Protein AF-A0A2M9GSZ1-F1 (afdb_monomer_lite)

Organism: NCBI:txid72557

Structure (mmCIF, N/CA/C/O backbone):
data_AF-A0A2M9GSZ1-F1
#
_entry.id   AF-A0A2M9GSZ1-F1
#
loop_
_atom_site.group_PDB
_atom_site.id
_atom_site.type_symbol
_atom_site.label_atom_id
_atom_site.label_alt_id
_atom_site.label_comp_id
_atom_site.label_asym_id
_atom_site.label_entity_id
_atom_site.label_seq_id
_atom_site.pdbx_PDB_ins_code
_atom_site.Cartn_x
_atom_site.Cartn_y
_atom_site.Cartn_z
_atom_site.occupancy
_atom_site.B_iso_or_equiv
_atom_site.auth_seq_id
_atom_site.auth_comp_id
_atom_site.auth_asym_id
_atom_site.auth_atom_id
_atom_site.pdbx_PDB_model_num
ATOM 1 N N . MET A 1 1 ? -16.065 5.382 13.866 1.00 70.31 1 MET A N 1
ATOM 2 C CA . MET A 1 1 ? -15.798 4.314 12.880 1.00 70.31 1 MET A CA 1
ATOM 3 C C . MET A 1 1 ? -14.306 4.330 12.601 1.00 70.31 1 MET A C 1
ATOM 5 O O . MET A 1 1 ? -13.770 5.418 12.444 1.00 70.31 1 MET A O 1
ATOM 9 N N . GLN A 1 2 ? -13.628 3.184 12.660 1.00 78.94 2 GLN A N 1
ATOM 10 C CA . GLN A 1 2 ? -12.196 3.101 12.352 1.00 78.94 2 GLN A CA 1
ATOM 11 C C . GLN A 1 2 ? -12.031 3.042 10.832 1.00 78.94 2 GLN A C 1
ATOM 13 O O . GLN A 1 2 ? -12.595 2.134 10.221 1.00 78.94 2 GLN A O 1
ATOM 18 N N . LYS A 1 3 ? -11.294 3.995 10.248 1.00 86.62 3 LYS A N 1
ATOM 19 C CA . LYS A 1 3 ? -11.018 4.011 8.807 1.00 86.62 3 LYS A CA 1
ATOM 20 C C . LYS A 1 3 ? -10.057 2.890 8.416 1.00 86.62 3 LYS A C 1
ATOM 22 O O . LYS A 1 3 ? -9.221 2.465 9.221 1.00 86.62 3 LYS A O 1
ATOM 27 N N . ARG A 1 4 ? -10.163 2.418 7.181 1.00 89.75 4 ARG A N 1
ATOM 28 C CA . ARG A 1 4 ? -9.356 1.342 6.608 1.00 89.75 4 ARG A CA 1
ATOM 29 C C . ARG A 1 4 ? -8.845 1.747 5.239 1.00 89.75 4 ARG A C 1
ATOM 31 O O . ARG A 1 4 ? -9.576 2.321 4.441 1.00 89.75 4 ARG A O 1
ATOM 38 N N . LEU A 1 5 ? -7.590 1.425 4.956 1.00 90.50 5 LEU A N 1
ATOM 39 C CA . LEU A 1 5 ? -7.041 1.516 3.615 1.00 90.50 5 LEU A CA 1
ATOM 40 C C . LEU A 1 5 ? -7.282 0.185 2.913 1.00 90.50 5 LEU A C 1
ATOM 42 O O . LEU A 1 5 ? -6.888 -0.865 3.417 1.00 90.50 5 LEU A O 1
ATOM 46 N N . ILE A 1 6 ? -7.894 0.242 1.743 1.00 91.75 6 ILE A N 1
ATOM 47 C CA . ILE A 1 6 ? -8.118 -0.904 0.876 1.00 91.75 6 ILE A CA 1
ATOM 48 C C . ILE A 1 6 ? -7.259 -0.710 -0.365 1.00 91.75 6 ILE A C 1
ATOM 50 O O . ILE A 1 6 ? -7.305 0.344 -0.997 1.00 91.75 6 ILE A O 1
ATOM 54 N N . CYS A 1 7 ? -6.470 -1.715 -0.722 1.00 92.06 7 CYS A N 1
ATOM 55 C CA . CYS A 1 7 ? -5.724 -1.729 -1.976 1.00 92.06 7 CYS A CA 1
ATOM 56 C C . CYS A 1 7 ? -5.614 -3.153 -2.522 1.00 92.06 7 CYS A C 1
ATOM 58 O O . CYS A 1 7 ? -5.791 -4.130 -1.798 1.00 92.06 7 CYS A O 1
ATOM 60 N N . LYS A 1 8 ? -5.323 -3.288 -3.815 1.00 91.00 8 LYS A N 1
ATOM 61 C CA . LYS A 1 8 ? -4.997 -4.571 -4.438 1.00 91.00 8 LYS A CA 1
ATOM 62 C C . LYS A 1 8 ? -3.498 -4.696 -4.624 1.00 91.00 8 LYS A C 1
ATOM 64 O O . LYS A 1 8 ? -2.922 -3.832 -5.269 1.00 91.00 8 LYS A O 1
ATOM 69 N N . ILE A 1 9 ? -2.896 -5.783 -4.156 1.00 89.12 9 ILE A N 1
ATOM 70 C CA . ILE A 1 9 ? -1.481 -6.117 -4.357 1.00 89.12 9 ILE A CA 1
ATOM 71 C C . ILE A 1 9 ? -1.427 -7.377 -5.217 1.00 89.12 9 ILE A C 1
ATOM 73 O O . ILE A 1 9 ? -2.007 -8.400 -4.861 1.00 89.12 9 ILE A O 1
ATOM 77 N N . ALA A 1 10 ? -0.793 -7.303 -6.389 1.00 86.69 10 ALA A N 1
ATOM 78 C CA . ALA A 1 10 ? -0.746 -8.412 -7.349 1.00 86.69 10 ALA A CA 1
ATOM 79 C C . ALA A 1 10 ? -2.134 -9.013 -7.688 1.00 86.69 10 ALA A C 1
ATOM 81 O O . ALA A 1 10 ? -2.253 -10.198 -7.992 1.00 86.69 10 ALA A O 1
ATOM 82 N N . GLY A 1 11 ? -3.184 -8.182 -7.657 1.00 85.94 11 GLY A N 1
ATOM 83 C CA . GLY A 1 11 ? -4.571 -8.576 -7.934 1.00 85.94 11 GLY A CA 1
ATOM 84 C C . GLY A 1 11 ? -5.362 -9.094 -6.725 1.00 85.94 11 GLY A C 1
ATOM 85 O O . GLY A 1 11 ? -6.558 -9.340 -6.862 1.00 85.94 11 GLY A O 1
ATOM 86 N N . ILE A 1 12 ? -4.737 -9.217 -5.552 1.00 88.06 12 ILE A N 1
ATOM 87 C CA . ILE A 1 12 ? -5.377 -9.654 -4.305 1.00 88.06 12 ILE A CA 1
ATOM 88 C C . ILE A 1 12 ? -5.765 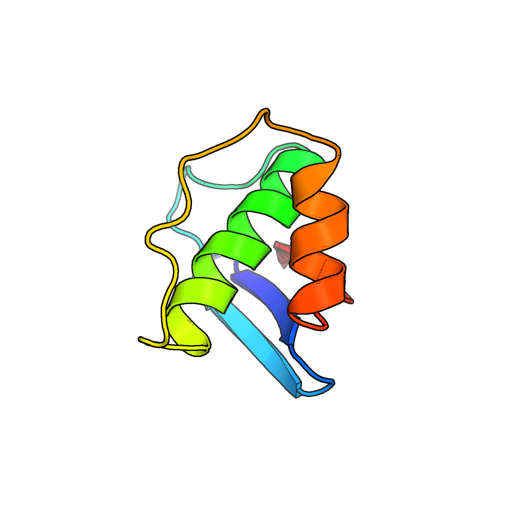-8.425 -3.487 1.00 88.06 12 ILE A C 1
ATOM 90 O O . ILE A 1 12 ? -4.942 -7.536 -3.303 1.00 88.06 12 ILE A O 1
ATOM 94 N N . SER A 1 13 ? -7.005 -8.358 -2.998 1.00 90.38 13 SER A N 1
ATOM 95 C CA . SER A 1 13 ? -7.457 -7.263 -2.131 1.00 90.38 13 SER A CA 1
ATOM 96 C C . SER A 1 13 ? -6.905 -7.409 -0.713 1.00 90.38 13 SER A C 1
ATOM 98 O O . SER A 1 13 ? -7.036 -8.468 -0.101 1.00 90.38 13 SER A O 1
ATOM 100 N N . HIS A 1 14 ? -6.356 -6.322 -0.182 1.00 88.25 14 HIS A N 1
ATOM 101 C CA . HIS A 1 14 ? -5.875 -6.194 1.185 1.00 88.25 14 HIS A CA 1
ATOM 102 C C . HIS A 1 14 ? -6.580 -5.031 1.882 1.00 88.25 14 HIS A C 1
ATOM 104 O O . HIS A 1 14 ? -6.770 -3.965 1.294 1.00 88.25 14 HIS A O 1
ATOM 110 N N . GLU A 1 15 ? -6.946 -5.249 3.143 1.00 90.88 15 GLU A N 1
ATOM 111 C CA . GLU A 1 15 ? -7.511 -4.233 4.027 1.00 90.88 15 GLU A CA 1
ATOM 112 C C . GLU A 1 15 ? -6.555 -3.994 5.191 1.00 90.88 15 GLU A C 1
ATOM 114 O O . GLU A 1 15 ? -6.157 -4.932 5.886 1.00 90.88 15 GLU A O 1
ATOM 119 N N . PHE A 1 16 ? -6.225 -2.731 5.429 1.00 88.19 16 PHE A N 1
ATOM 120 C CA . PHE A 1 16 ? -5.344 -2.319 6.507 1.00 88.19 16 PHE A CA 1
ATOM 121 C C . PHE A 1 16 ? -6.058 -1.329 7.423 1.00 88.19 16 PHE A C 1
ATOM 123 O O . PHE A 1 16 ? -6.612 -0.338 6.937 1.00 88.19 16 PHE A O 1
ATOM 130 N N . PRO A 1 17 ? -6.054 -1.548 8.745 1.00 88.50 17 PRO A N 1
ATOM 131 C CA . PRO A 1 17 ? -6.591 -0.567 9.676 1.00 88.50 17 PRO A CA 1
ATOM 132 C C . PRO A 1 17 ? -5.733 0.706 9.652 1.00 88.50 17 PRO A C 1
ATOM 134 O O . PRO A 1 17 ? -4.509 0.631 9.748 1.00 88.50 17 PRO A O 1
ATOM 137 N N . ILE A 1 18 ? -6.371 1.876 9.555 1.00 85.25 18 ILE A N 1
ATOM 138 C CA . ILE A 1 18 ? -5.691 3.171 9.673 1.00 85.25 18 ILE A CA 1
ATOM 139 C C . ILE A 1 18 ? -5.772 3.628 11.130 1.00 85.25 18 ILE A C 1
ATOM 141 O O . ILE A 1 18 ? -6.834 3.584 11.761 1.00 85.25 18 ILE A O 1
ATOM 145 N N . GLU A 1 19 ? -4.640 4.067 11.678 1.00 83.25 19 GLU A N 1
ATOM 146 C CA . GLU A 1 19 ? -4.608 4.669 13.009 1.00 83.25 19 GLU A CA 1
ATOM 147 C C . GLU A 1 19 ? -5.361 6.012 13.019 1.00 83.25 19 GLU A C 1
ATOM 149 O O . GLU A 1 19 ? -5.204 6.817 12.093 1.00 83.25 19 GLU A O 1
ATOM 154 N N . PRO A 1 20 ? -6.145 6.309 14.071 1.00 80.69 20 PRO A N 1
ATOM 155 C CA . PRO A 1 20 ? -6.808 7.602 14.208 1.00 80.69 20 PRO A CA 1
ATOM 156 C C . PRO A 1 20 ? -5.803 8.760 14.110 1.00 80.69 20 PRO A C 1
ATOM 158 O O . PRO A 1 20 ? -4.826 8.805 14.855 1.00 80.69 20 PRO A O 1
ATOM 161 N N . GLY A 1 21 ? -6.039 9.700 13.191 1.00 80.44 21 GLY A N 1
ATOM 162 C CA . GLY A 1 21 ? -5.165 10.860 12.968 1.00 80.44 21 GLY A CA 1
ATOM 163 C C . GLY A 1 21 ? -4.021 10.652 11.966 1.00 80.44 21 GLY A C 1
ATOM 164 O O . GLY A 1 21 ? -3.356 11.623 11.623 1.00 80.44 21 GLY A O 1
ATOM 165 N N . LYS A 1 22 ? -3.819 9.434 11.441 1.00 80.62 22 LYS A N 1
ATOM 166 C CA . LYS A 1 22 ? -2.917 9.156 10.300 1.00 80.62 22 LYS A CA 1
ATOM 167 C C . LYS A 1 22 ? -3.671 8.981 8.985 1.00 80.62 22 LYS A C 1
ATOM 169 O O . LYS A 1 22 ? -3.262 8.246 8.090 1.00 80.62 22 LYS A O 1
ATOM 174 N N . GLU A 1 23 ? -4.818 9.630 8.893 1.00 83.69 23 GLU A N 1
ATOM 175 C CA . GLU A 1 23 ? -5.667 9.549 7.721 1.00 83.69 23 GLU A CA 1
ATOM 176 C C . GLU A 1 23 ? -4.985 10.303 6.573 1.00 83.69 23 GLU A C 1
ATOM 178 O O . GLU A 1 23 ? -4.624 11.469 6.733 1.00 83.69 23 GLU A O 1
ATOM 183 N N . PRO A 1 24 ? -4.769 9.668 5.414 1.00 85.25 24 PRO A N 1
ATOM 184 C CA . PRO A 1 24 ? -4.160 10.358 4.293 1.00 85.25 24 PRO A CA 1
ATOM 185 C C . PRO A 1 24 ? -5.110 11.452 3.790 1.00 85.25 24 PRO A C 1
ATOM 187 O O . PRO A 1 24 ? -6.251 11.185 3.418 1.00 85.25 24 PRO A O 1
ATOM 190 N N . HIS A 1 25 ? -4.630 12.696 3.780 1.00 85.00 25 HIS A N 1
ATOM 191 C CA . HIS A 1 25 ? -5.401 13.871 3.353 1.00 85.00 25 HIS A CA 1
ATOM 192 C C . HIS A 1 25 ? -5.152 14.265 1.887 1.00 85.00 25 HIS A C 1
ATOM 194 O O . HIS A 1 25 ? -5.638 15.297 1.429 1.00 85.00 25 HIS A O 1
ATOM 200 N N . SER A 1 26 ? -4.380 13.467 1.147 1.00 87.12 26 SER A N 1
ATOM 201 C CA . SER A 1 26 ? -4.087 13.673 -0.272 1.00 87.12 26 SER A CA 1
ATOM 202 C C . SER A 1 26 ? -3.934 12.340 -1.002 1.00 87.12 26 SER A C 1
ATOM 204 O O . SER A 1 26 ? -3.616 11.317 -0.388 1.00 87.12 26 SER A O 1
ATOM 206 N N . ASP A 1 27 ? -4.106 12.356 -2.325 1.00 86.00 27 ASP A N 1
ATOM 207 C CA . ASP A 1 27 ? -3.897 11.177 -3.175 1.00 86.00 27 ASP A CA 1
ATOM 208 C C . ASP A 1 27 ? -2.471 10.632 -3.056 1.00 86.00 27 ASP A C 1
ATOM 210 O O . ASP A 1 27 ? -2.264 9.418 -3.010 1.00 86.00 27 ASP A O 1
ATOM 214 N N . LEU A 1 28 ? -1.483 11.525 -2.952 1.00 86.19 28 LEU A N 1
ATOM 215 C CA . LEU A 1 28 ? -0.092 11.146 -2.725 1.00 86.19 28 LEU A CA 1
ATOM 216 C C . LEU A 1 28 ? 0.078 10.444 -1.372 1.00 86.19 28 LEU A C 1
ATOM 218 O O . LEU A 1 28 ? 0.709 9.391 -1.319 1.00 86.19 28 LEU A O 1
ATOM 222 N N . ALA A 1 29 ? -0.523 10.973 -0.302 1.00 85.62 29 ALA A N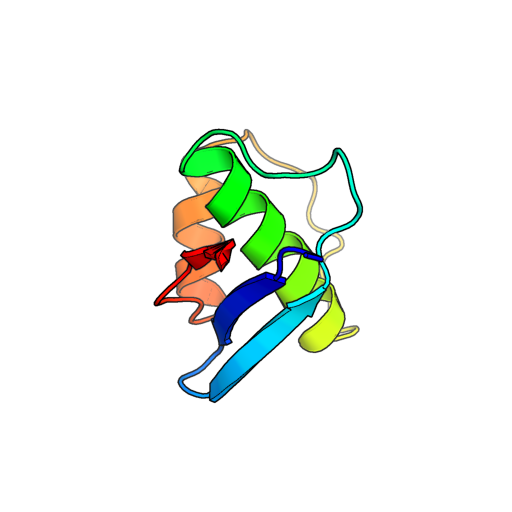 1
ATOM 223 C CA . ALA A 1 29 ? -0.464 10.360 1.023 1.00 85.62 29 ALA A CA 1
ATOM 224 C C . ALA A 1 29 ? -1.161 8.988 1.053 1.00 85.62 29 ALA A C 1
ATOM 226 O O . ALA A 1 29 ? -0.649 8.060 1.674 1.00 85.62 29 ALA A O 1
ATOM 227 N N . MET A 1 30 ? -2.284 8.817 0.339 1.00 88.06 30 MET A N 1
ATOM 228 C CA . MET A 1 30 ? -2.949 7.511 0.195 1.00 88.06 30 MET A CA 1
ATOM 229 C C . MET A 1 30 ? -2.034 6.495 -0.490 1.00 88.06 30 MET A C 1
ATOM 231 O O . MET A 1 30 ? -1.899 5.361 -0.034 1.00 88.06 30 MET A O 1
ATOM 235 N N . ARG A 1 31 ? -1.383 6.912 -1.579 1.00 87.75 31 ARG A N 1
ATOM 236 C CA . ARG A 1 31 ? -0.443 6.086 -2.343 1.00 87.75 31 ARG A CA 1
ATOM 237 C C . ARG A 1 31 ? 0.803 5.717 -1.540 1.00 87.75 31 ARG A C 1
ATOM 239 O O . ARG A 1 31 ? 1.243 4.574 -1.606 1.00 87.75 31 ARG A O 1
ATOM 246 N N . GLN A 1 32 ? 1.345 6.657 -0.770 1.00 86.69 32 GLN A N 1
ATOM 247 C CA . GLN A 1 32 ? 2.471 6.414 0.133 1.00 86.69 32 GLN A CA 1
ATOM 248 C C . GLN A 1 32 ? 2.098 5.422 1.237 1.00 86.69 32 GLN A C 1
ATOM 250 O O . GLN A 1 32 ? 2.814 4.444 1.431 1.00 86.69 32 GLN A O 1
ATOM 255 N N . LEU A 1 33 ? 0.946 5.606 1.884 1.00 85.94 33 LEU A N 1
ATOM 256 C CA . LEU A 1 33 ? 0.465 4.694 2.920 1.00 85.94 33 LEU A CA 1
ATOM 257 C C . LEU A 1 33 ? 0.219 3.279 2.366 1.00 85.94 33 LEU A C 1
ATOM 259 O O . LEU A 1 33 ? 0.615 2.296 2.986 1.00 85.94 33 LEU A O 1
ATOM 263 N N . ALA A 1 34 ? -0.374 3.162 1.172 1.00 87.81 34 ALA A N 1
ATOM 264 C CA . ALA A 1 34 ? -0.557 1.873 0.498 1.00 87.81 34 ALA A CA 1
ATOM 265 C C . ALA A 1 34 ? 0.771 1.171 0.219 1.00 87.81 34 ALA A C 1
ATOM 267 O O . ALA A 1 34 ? 0.860 -0.046 0.354 1.00 87.81 34 ALA A O 1
ATOM 268 N N . LEU A 1 35 ? 1.794 1.936 -0.162 1.00 85.62 35 LEU A N 1
ATOM 269 C CA . LEU A 1 35 ? 3.121 1.407 -0.421 1.00 85.62 35 LEU A CA 1
ATOM 270 C C . LEU A 1 35 ? 3.799 0.925 0.865 1.00 85.62 35 LEU A C 1
ATOM 272 O O . LEU A 1 35 ? 4.352 -0.166 0.861 1.00 85.62 35 LEU A O 1
ATOM 276 N N . GLU A 1 36 ? 3.730 1.692 1.955 1.00 83.44 36 GLU A N 1
ATOM 277 C CA . GLU A 1 36 ? 4.279 1.297 3.263 1.00 83.44 36 GLU A CA 1
ATOM 278 C C . GLU A 1 36 ? 3.629 0.014 3.797 1.00 83.44 36 GLU A C 1
ATOM 280 O O . GLU A 1 36 ? 4.313 -0.896 4.264 1.00 83.44 36 GLU A O 1
ATOM 285 N N . LEU A 1 37 ? 2.305 -0.088 3.686 1.00 79.56 37 LEU A N 1
ATOM 286 C CA . LEU A 1 37 ? 1.556 -1.256 4.146 1.00 79.56 37 LEU A CA 1
ATOM 287 C C . LEU A 1 37 ? 1.780 -2.476 3.248 1.00 79.56 37 LEU A C 1
ATOM 289 O O . LEU A 1 37 ? 1.893 -3.597 3.742 1.00 79.56 37 LEU A O 1
ATOM 293 N N . ALA A 1 38 ? 1.893 -2.269 1.935 1.00 77.19 38 ALA A N 1
ATOM 294 C CA . ALA A 1 38 ? 2.251 -3.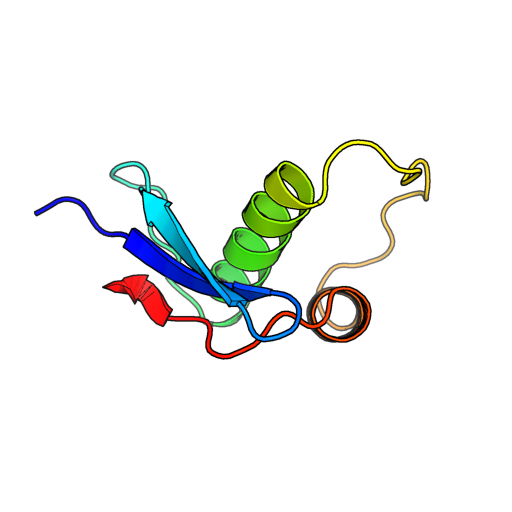330 1.007 1.00 77.19 38 ALA A CA 1
ATOM 295 C C . ALA A 1 38 ? 3.678 -3.839 1.236 1.00 77.19 38 ALA A C 1
ATOM 297 O O . ALA A 1 38 ? 3.894 -5.043 1.161 1.00 77.19 38 ALA A O 1
ATOM 298 N N . ASP A 1 39 ? 4.631 -2.963 1.566 1.00 75.00 39 ASP A N 1
ATOM 299 C CA . ASP A 1 39 ? 6.009 -3.343 1.912 1.00 75.00 39 ASP A CA 1
ATOM 300 C C . ASP A 1 39 ? 6.028 -4.295 3.123 1.00 75.00 39 ASP A C 1
ATOM 302 O O . ASP A 1 39 ? 6.691 -5.334 3.101 1.00 75.00 39 ASP A O 1
ATOM 306 N N . ALA A 1 40 ? 5.200 -4.010 4.136 1.00 70.50 40 ALA A N 1
ATOM 307 C CA . ALA A 1 40 ? 5.031 -4.868 5.309 1.00 70.50 40 ALA A CA 1
ATOM 308 C C . ALA A 1 40 ? 4.394 -6.238 4.990 1.00 70.50 40 ALA A C 1
ATOM 310 O O . ALA A 1 40 ? 4.700 -7.222 5.662 1.00 70.50 40 ALA A O 1
ATOM 311 N N . VAL A 1 41 ? 3.526 -6.324 3.973 1.00 72.69 41 VAL A N 1
ATOM 312 C CA . VAL A 1 41 ? 2.892 -7.585 3.533 1.00 72.69 41 VAL A CA 1
ATOM 313 C C . VAL A 1 41 ? 3.787 -8.397 2.607 1.00 72.69 41 VAL A C 1
ATOM 315 O O . VAL A 1 41 ? 3.804 -9.623 2.688 1.00 72.69 41 VAL A O 1
ATOM 318 N N . ILE A 1 42 ? 4.522 -7.727 1.723 1.00 68.75 42 ILE A N 1
ATOM 319 C CA . ILE A 1 42 ? 5.429 -8.374 0.772 1.00 68.75 42 ILE A CA 1
ATOM 320 C C . ILE A 1 42 ? 6.633 -8.971 1.507 1.00 68.75 42 ILE A C 1
ATOM 322 O O . ILE A 1 42 ? 7.142 -9.988 1.047 1.00 68.75 42 ILE A O 1
ATOM 326 N N . GLY A 1 43 ? 7.017 -8.405 2.659 1.00 58.84 43 GLY A N 1
ATOM 327 C CA . GLY A 1 43 ? 7.866 -9.051 3.654 1.00 58.84 43 GLY A CA 1
ATOM 328 C C . GLY A 1 43 ? 9.259 -9.441 3.148 1.00 58.84 43 GLY A C 1
ATOM 329 O O . GLY A 1 43 ? 9.453 -10.467 2.503 1.00 58.84 43 GLY A O 1
ATOM 330 N N . ASP A 1 44 ? 10.268 -8.678 3.564 1.00 52.00 44 ASP A N 1
ATOM 331 C CA . ASP A 1 44 ? 11.605 -9.231 3.826 1.00 52.00 44 ASP A CA 1
ATOM 332 C C . ASP A 1 44 ? 12.388 -9.794 2.616 1.00 52.00 44 ASP A C 1
ATOM 334 O O . ASP A 1 44 ? 13.142 -10.764 2.715 1.00 52.00 44 ASP A O 1
ATOM 338 N N . ARG A 1 45 ? 12.279 -9.156 1.442 1.00 45.62 45 ARG A N 1
ATOM 339 C CA . ARG A 1 45 ? 13.223 -9.375 0.331 1.00 45.62 45 ARG A CA 1
ATOM 340 C C . ARG A 1 45 ? 13.756 -8.056 -0.235 1.00 45.62 45 ARG A C 1
ATOM 342 O O . ARG A 1 45 ? 13.244 -7.508 -1.201 1.00 45.62 45 ARG A O 1
ATOM 349 N N . ALA A 1 46 ? 14.864 -7.619 0.363 1.00 47.59 46 ALA A N 1
ATOM 350 C CA . ALA A 1 46 ? 15.924 -6.823 -0.262 1.00 47.59 46 ALA A CA 1
ATOM 351 C C . ALA A 1 46 ? 15.587 -5.394 -0.718 1.00 47.59 46 ALA A C 1
ATOM 353 O O . ALA A 1 46 ? 15.624 -5.117 -1.910 1.00 47.59 46 ALA A O 1
ATOM 354 N N . TRP A 1 47 ? 15.387 -4.445 0.201 1.00 49.50 47 TRP A N 1
ATOM 355 C CA . TRP A 1 47 ? 15.408 -3.018 -0.162 1.00 49.50 47 TRP A CA 1
ATOM 356 C C . TRP A 1 47 ? 16.334 -2.205 0.754 1.00 49.50 47 TRP A C 1
ATOM 358 O O . TRP A 1 47 ? 15.926 -1.313 1.485 1.00 49.50 47 TRP A O 1
ATOM 368 N N . SER A 1 48 ? 17.635 -2.491 0.660 1.00 44.97 48 SER A N 1
ATOM 369 C CA . SER A 1 48 ? 18.722 -1.587 1.076 1.00 44.97 48 SER A CA 1
ATOM 370 C C . SER A 1 48 ? 19.093 -0.625 -0.063 1.00 44.97 48 SER A C 1
ATOM 372 O O . SER A 1 48 ? 20.270 -0.377 -0.314 1.00 44.97 48 SER A O 1
ATOM 374 N N . ALA A 1 49 ? 18.108 -0.133 -0.816 1.00 47.72 49 ALA A N 1
ATOM 375 C CA . ALA A 1 49 ? 18.344 0.869 -1.847 1.00 47.72 49 ALA A CA 1
ATOM 376 C C . ALA A 1 49 ? 18.186 2.268 -1.222 1.00 47.72 49 ALA A C 1
ATOM 378 O O . ALA A 1 49 ? 17.183 2.519 -0.546 1.00 47.72 49 ALA A O 1
ATOM 379 N N . PRO A 1 50 ? 19.167 3.174 -1.392 1.00 47.91 50 PRO A N 1
ATOM 380 C CA . PRO A 1 50 ? 19.116 4.513 -0.813 1.00 47.91 50 PRO A CA 1
ATOM 381 C C . PRO A 1 50 ? 17.883 5.255 -1.333 1.00 47.91 50 PRO A C 1
ATOM 383 O O . PRO A 1 50 ? 17.632 5.240 -2.533 1.00 47.91 50 PRO A O 1
ATOM 386 N N . LYS A 1 51 ? 17.130 5.900 -0.428 1.00 52.72 51 LYS A N 1
ATOM 387 C CA . LYS A 1 51 ? 15.957 6.738 -0.742 1.00 52.72 51 LYS A CA 1
ATOM 388 C C . LYS A 1 51 ? 16.301 7.783 -1.823 1.00 52.72 51 LYS A C 1
ATOM 390 O O . LYS A 1 51 ? 17.039 8.718 -1.502 1.00 52.72 51 LYS A O 1
ATOM 395 N N . PRO A 1 52 ? 15.752 7.692 -3.050 1.00 46.69 52 PRO A N 1
ATOM 396 C CA . PRO A 1 52 ? 15.764 8.779 -4.026 1.00 46.69 52 PRO A CA 1
ATOM 397 C C . PRO A 1 52 ? 14.468 9.623 -3.882 1.00 46.69 52 PRO A C 1
ATOM 399 O O . PRO A 1 52 ? 13.594 9.264 -3.087 1.00 46.69 52 PRO A O 1
ATOM 402 N N . PRO A 1 53 ? 14.338 10.777 -4.568 1.00 48.72 53 PRO A N 1
ATOM 403 C CA . PRO A 1 53 ? 13.318 11.795 -4.277 1.00 48.72 53 PRO A CA 1
ATOM 404 C C . PRO A 1 53 ? 11.867 11.383 -4.638 1.00 48.72 53 PRO A C 1
ATOM 406 O O . PRO A 1 53 ? 11.626 10.394 -5.321 1.00 48.72 53 PRO A O 1
ATOM 409 N N . LEU A 1 54 ? 10.894 12.141 -4.112 1.00 65.81 54 LEU A N 1
ATOM 410 C CA . LEU A 1 54 ? 9.710 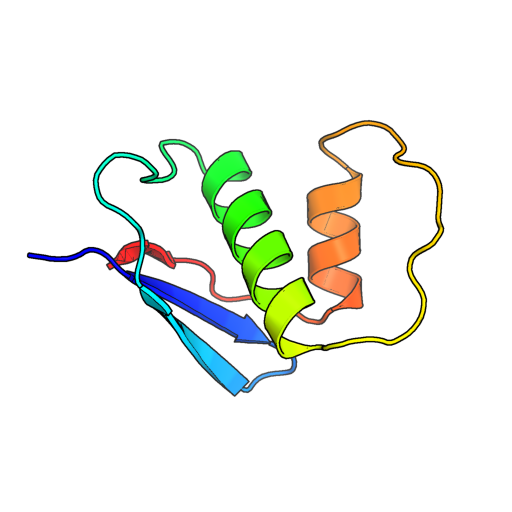11.637 -3.384 1.00 65.81 54 LEU A CA 1
ATOM 411 C C . LEU A 1 54 ? 8.365 11.448 -4.133 1.00 65.81 54 LEU A C 1
ATOM 413 O O . LEU A 1 54 ? 7.436 10.955 -3.496 1.00 65.81 54 LEU A O 1
ATOM 417 N N . GLU A 1 55 ? 8.207 11.773 -5.422 1.00 60.88 55 GLU A N 1
ATOM 418 C CA . GLU A 1 55 ? 6.892 11.652 -6.107 1.00 60.88 55 GLU A CA 1
ATOM 419 C C . GLU A 1 55 ? 6.863 10.650 -7.267 1.00 60.88 55 GLU A C 1
ATOM 421 O O . GLU A 1 55 ? 6.065 9.710 -7.228 1.00 60.88 55 GLU A O 1
ATOM 426 N N . ASP A 1 56 ? 7.759 10.776 -8.250 1.00 65.81 56 ASP A N 1
ATOM 427 C CA . ASP A 1 56 ? 7.785 9.875 -9.418 1.00 65.81 56 ASP A CA 1
ATOM 428 C C . ASP A 1 56 ? 7.997 8.404 -9.014 1.00 65.81 56 ASP A C 1
ATOM 430 O O . ASP A 1 56 ? 7.403 7.483 -9.583 1.00 65.81 56 ASP A O 1
ATOM 434 N N . HIS A 1 57 ? 8.749 8.175 -7.935 1.00 75.19 57 HIS A N 1
ATOM 435 C CA . HIS A 1 57 ? 8.988 6.841 -7.396 1.00 75.19 57 HIS A CA 1
ATOM 436 C C . HIS A 1 57 ? 7.781 6.211 -6.709 1.00 75.19 57 HIS A C 1
ATOM 438 O O . HIS A 1 57 ? 7.727 4.988 -6.613 1.00 75.19 57 HIS A O 1
ATOM 444 N N . VAL A 1 58 ? 6.810 6.983 -6.213 1.00 77.81 58 VAL A N 1
ATOM 445 C CA . VAL A 1 58 ? 5.623 6.375 -5.592 1.00 77.81 58 VAL A CA 1
ATOM 446 C C . VAL A 1 58 ? 4.822 5.654 -6.670 1.00 77.81 58 VAL A C 1
ATOM 448 O O . VAL A 1 58 ? 4.470 4.492 -6.493 1.00 77.81 58 VAL A O 1
ATOM 451 N N . ALA A 1 59 ? 4.605 6.295 -7.821 1.00 80.88 59 ALA A N 1
ATOM 452 C CA . ALA A 1 59 ? 3.929 5.667 -8.952 1.00 80.88 59 ALA A CA 1
ATOM 453 C C . ALA A 1 59 ? 4.706 4.448 -9.480 1.00 80.88 59 ALA A C 1
ATOM 455 O O . ALA A 1 59 ? 4.117 3.387 -9.689 1.00 80.88 59 ALA A O 1
ATOM 456 N N . GLU A 1 60 ? 6.028 4.571 -9.629 1.00 81.19 60 GLU A N 1
ATOM 457 C CA . GLU A 1 60 ? 6.888 3.476 -10.085 1.00 81.19 60 GLU A CA 1
ATOM 458 C C . GLU A 1 60 ? 6.892 2.291 -9.105 1.00 81.19 60 GLU A C 1
ATOM 460 O O . GLU A 1 60 ? 6.702 1.146 -9.512 1.00 81.19 60 GLU A O 1
ATOM 465 N N . ARG A 1 61 ? 7.034 2.541 -7.797 1.00 80.81 61 ARG A N 1
ATOM 466 C CA . ARG A 1 61 ? 7.031 1.488 -6.770 1.00 80.81 61 ARG A CA 1
ATOM 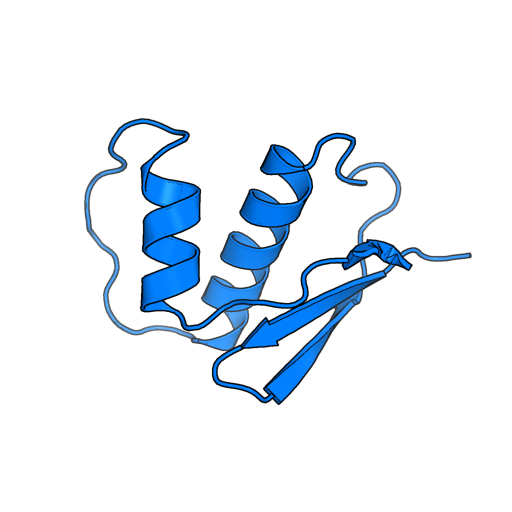467 C C . ARG A 1 61 ? 5.666 0.829 -6.616 1.00 80.81 61 ARG A C 1
ATOM 469 O O . ARG A 1 61 ? 5.613 -0.376 -6.376 1.00 80.81 61 ARG A O 1
ATOM 476 N N . LEU A 1 62 ? 4.571 1.574 -6.775 1.00 84.12 62 LEU A N 1
ATOM 477 C CA . LEU A 1 62 ? 3.234 0.983 -6.844 1.00 84.12 62 LEU A CA 1
ATOM 478 C C . LEU A 1 62 ? 3.123 0.045 -8.051 1.00 84.12 62 LEU A C 1
ATOM 480 O O . LEU A 1 62 ? 2.665 -1.084 -7.897 1.00 84.12 62 LEU A O 1
ATOM 484 N N . ALA A 1 63 ? 3.606 0.459 -9.227 1.00 84.44 63 ALA A N 1
ATOM 485 C CA . ALA A 1 63 ? 3.593 -0.376 -10.426 1.00 84.44 63 ALA A CA 1
ATOM 486 C C . ALA A 1 63 ? 4.465 -1.638 -10.273 1.00 84.44 63 ALA A C 1
ATOM 488 O O . ALA A 1 63 ? 4.003 -2.739 -10.578 1.00 84.44 63 ALA A O 1
ATOM 489 N N . LEU A 1 64 ? 5.687 -1.502 -9.741 1.00 84.50 64 LEU A N 1
ATOM 490 C CA . LEU A 1 64 ? 6.609 -2.616 -9.476 1.00 84.50 64 LEU A CA 1
ATOM 491 C C . LEU A 1 64 ? 5.995 -3.662 -8.537 1.00 84.50 64 LEU A C 1
ATOM 493 O O . LEU A 1 64 ? 6.068 -4.861 -8.807 1.00 84.50 64 LEU A O 1
ATOM 497 N N . ASN A 1 65 ? 5.333 -3.208 -7.472 1.00 80.94 65 ASN A N 1
ATOM 498 C CA . ASN A 1 65 ? 4.655 -4.076 -6.509 1.00 80.94 65 ASN A CA 1
ATOM 499 C C . ASN A 1 65 ? 3.236 -4.480 -6.944 1.00 80.94 65 ASN A C 1
ATOM 501 O O . ASN A 1 65 ? 2.520 -5.145 -6.195 1.00 80.94 65 ASN A O 1
ATOM 505 N N . LYS A 1 66 ? 2.817 -4.097 -8.160 1.00 87.88 66 LYS A N 1
ATOM 506 C CA . LYS A 1 66 ? 1.478 -4.350 -8.715 1.00 87.88 66 LYS A CA 1
ATOM 507 C C . LYS A 1 66 ? 0.356 -3.897 -7.770 1.00 87.88 66 LYS A C 1
ATOM 509 O O . LYS A 1 66 ? -0.641 -4.604 -7.605 1.00 87.88 66 LYS A O 1
ATOM 514 N N . ILE A 1 67 ? 0.543 -2.741 -7.137 1.00 89.19 67 ILE A N 1
ATOM 515 C CA . ILE A 1 67 ? -0.402 -2.130 -6.205 1.00 89.19 67 ILE A CA 1
ATOM 516 C C . ILE A 1 67 ? -1.372 -1.237 -6.988 1.00 89.19 67 ILE A C 1
ATOM 518 O O . ILE A 1 67 ? -0.952 -0.367 -7.749 1.00 89.19 67 ILE A O 1
ATOM 522 N N . SER A 1 68 ? -2.674 -1.447 -6.812 1.00 90.06 68 SER A N 1
ATOM 523 C CA . SER A 1 68 ? -3.747 -0.737 -7.529 1.00 90.06 68 SER A CA 1
ATOM 524 C C . SER A 1 6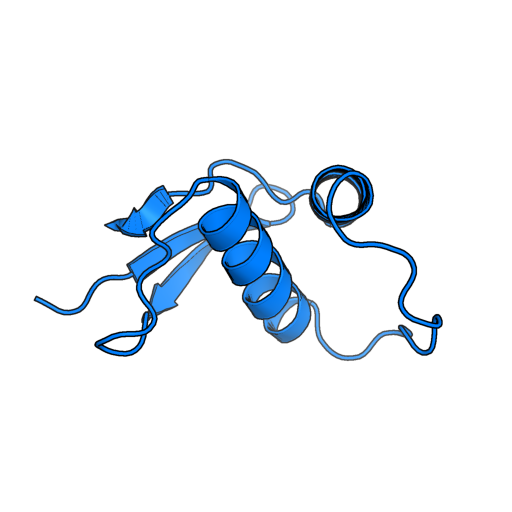8 ? -5.019 -0.628 -6.678 1.00 90.06 68 SER A C 1
ATOM 526 O O . SER A 1 68 ? -5.041 -1.118 -5.552 1.00 90.06 68 SER A O 1
ATOM 528 N N . ASP A 1 69 ? -6.068 0.031 -7.189 1.00 91.12 69 ASP A N 1
ATOM 529 C CA . ASP A 1 69 ? -7.374 0.182 -6.516 1.00 91.12 69 ASP A CA 1
ATOM 530 C C . ASP A 1 69 ? -7.281 0.689 -5.060 1.00 91.12 69 ASP A C 1
ATOM 532 O O . ASP A 1 69 ? -7.973 0.201 -4.168 1.00 91.12 69 ASP A O 1
ATOM 536 N N . ILE A 1 70 ? -6.402 1.668 -4.819 1.00 90.81 70 ILE A N 1
ATOM 537 C CA . ILE A 1 70 ? -6.157 2.252 -3.494 1.00 90.81 70 ILE A CA 1
ATOM 538 C C . ILE A 1 70 ? -7.307 3.191 -3.125 1.00 90.81 70 ILE A C 1
ATOM 540 O O . ILE A 1 70 ? -7.553 4.172 -3.826 1.00 90.81 70 ILE A O 1
ATOM 544 N N . ARG A 1 71 ? -7.973 2.924 -2.003 1.00 90.12 71 ARG A N 1
ATOM 545 C CA . ARG A 1 71 ? -9.031 3.772 -1.445 1.00 90.12 71 ARG A CA 1
ATOM 546 C C . ARG A 1 71 ? -9.075 3.680 0.073 1.00 90.12 71 ARG A C 1
ATOM 548 O O . ARG A 1 71 ? -8.628 2.692 0.647 1.00 90.12 71 ARG A O 1
ATOM 555 N N . VAL A 1 72 ? -9.630 4.699 0.716 1.00 87.94 72 VAL A N 1
ATOM 556 C CA . VAL A 1 72 ? -9.901 4.699 2.158 1.00 87.94 72 VAL A CA 1
ATOM 557 C C . VAL A 1 72 ? -11.403 4.602 2.371 1.00 87.94 72 VAL A C 1
ATOM 559 O O . VAL A 1 72 ? -12.154 5.357 1.755 1.00 87.94 72 VAL A O 1
ATOM 562 N N . GLU A 1 73 ? -11.819 3.691 3.243 1.00 88.31 73 GLU A N 1
ATOM 563 C CA . GLU A 1 73 ? -13.204 3.516 3.697 1.00 88.31 73 GLU A CA 1
ATOM 564 C C . GLU A 1 73 ? -13.323 3.758 5.207 1.00 88.31 73 GLU A C 1
ATOM 566 O O . GLU A 1 73 ? -12.374 3.415 5.949 1.00 88.31 73 GLU A O 1
#

Radius of gyration: 12.16 Å; chains: 1; bounding box: 35×24×25 Å

Sequence (73 aa):
MQKRLICKIAGISHEFPIEPGKEPHSDLAMRQLALELADAVIGDRAWSAPKPPLEDHVAERLALNKISDIRVE

pLDDT: mean 78.43, std 13.95, range [44.97, 92.06]

Secondary structure (DSSP, 8-state):
---EEEEEETTEEEEEEPPTT----SHHHHHHHHHHHHHHHH-SS--------TTHHHHHHHHHTTEEEEEE-

Foldseek 3Di:
DFKWKWKAFVNRIDIGTDDPPQDQPDPLSLLVVQLVVLDVVVDDPDDPDPDDDDGPVSVVSCVVRVIGPIDMD